Protein AF-A0AAV7MPW9-F1 (afdb_monomer)

Mean predicted aligned error: 17.63 Å

Foldseek 3Di:
DDDQDWAAAPQLRDTDSDAPPNSHDPLCVDPPRDLVPDPSSVVVVVVVVVVVVVVVVVVVVPPPPPDPDDDPDDDDDDDDDDDDDDDDDDDDDDDDD

Structure (mmCIF, N/CA/C/O backbone):
data_AF-A0AAV7MPW9-F1
#
_entry.id   AF-A0AAV7MPW9-F1
#
loop_
_atom_site.group_PDB
_atom_site.id
_atom_site.type_symbol
_atom_site.label_atom_id
_atom_site.label_alt_id
_atom_site.label_comp_id
_atom_site.label_asym_id
_atom_site.label_entity_id
_atom_site.label_seq_id
_atom_site.pdbx_PDB_ins_code
_atom_site.Cartn_x
_atom_site.Cartn_y
_atom_site.Cartn_z
_atom_site.occupancy
_atom_site.B_iso_or_equiv
_atom_site.auth_seq_id
_atom_site.auth_comp_id
_atom_site.auth_asym_id
_atom_site.auth_atom_id
_atom_site.pdbx_PDB_model_num
ATOM 1 N N . MET A 1 1 ? 6.358 1.038 -29.409 1.00 59.62 1 MET A N 1
ATOM 2 C CA . MET A 1 1 ? 5.610 0.576 -28.220 1.00 59.62 1 MET A CA 1
ATOM 3 C C . MET A 1 1 ? 6.360 1.063 -26.995 1.00 59.62 1 MET A C 1
ATOM 5 O O . MET A 1 1 ? 7.323 0.423 -26.584 1.00 59.62 1 MET A O 1
ATOM 9 N N . ASP A 1 2 ? 5.980 2.219 -26.465 1.00 67.06 2 ASP A N 1
ATOM 10 C CA . ASP A 1 2 ? 6.590 2.776 -25.259 1.00 67.06 2 ASP A CA 1
ATOM 11 C C . ASP A 1 2 ? 6.238 1.907 -24.047 1.00 67.06 2 ASP A C 1
ATOM 13 O O . ASP A 1 2 ? 5.069 1.689 -23.727 1.00 67.06 2 ASP A O 1
ATOM 17 N N . ARG A 1 3 ? 7.256 1.346 -23.385 1.00 73.31 3 ARG A N 1
ATOM 18 C CA . ARG A 1 3 ? 7.071 0.591 -22.141 1.00 73.31 3 ARG A CA 1
ATOM 19 C C . ARG A 1 3 ? 6.882 1.592 -21.008 1.00 73.31 3 ARG A C 1
ATOM 21 O O . ARG A 1 3 ? 7.850 2.214 -20.580 1.00 73.31 3 ARG A O 1
ATOM 28 N N . ILE A 1 4 ? 5.657 1.733 -20.508 1.00 73.19 4 ILE A N 1
ATOM 29 C CA . ILE A 1 4 ? 5.388 2.551 -19.320 1.00 73.19 4 ILE A CA 1
ATOM 30 C C . ILE A 1 4 ? 6.106 1.902 -18.122 1.00 73.19 4 ILE A C 1
ATOM 32 O O . ILE A 1 4 ? 5.838 0.734 -17.818 1.00 73.19 4 ILE A O 1
ATOM 36 N N . PRO A 1 5 ? 7.035 2.602 -17.443 1.00 78.75 5 PRO A N 1
ATOM 37 C CA . PRO A 1 5 ? 7.733 2.038 -16.299 1.00 78.75 5 PRO A CA 1
ATOM 38 C C . PRO A 1 5 ? 6.766 1.904 -15.118 1.00 78.75 5 PRO A C 1
ATOM 40 O O . PRO A 1 5 ? 6.250 2.892 -14.601 1.00 78.75 5 PRO A O 1
ATOM 43 N N . PHE A 1 6 ? 6.535 0.672 -14.666 1.00 85.38 6 PHE A N 1
ATOM 44 C CA . PHE A 1 6 ? 5.762 0.427 -13.451 1.00 85.38 6 PHE A CA 1
ATOM 45 C C . PHE A 1 6 ? 6.546 0.890 -12.218 1.00 85.38 6 PHE A C 1
ATOM 47 O O . PHE A 1 6 ? 7.711 0.528 -12.042 1.00 85.38 6 PHE A O 1
ATOM 54 N N . ARG A 1 7 ? 5.883 1.637 -11.333 1.00 88.31 7 ARG A N 1
ATOM 55 C CA . ARG A 1 7 ? 6.394 2.034 -10.014 1.00 88.31 7 ARG A CA 1
ATOM 56 C C . ARG A 1 7 ? 5.626 1.322 -8.906 1.00 88.31 7 ARG A C 1
ATOM 58 O O . ARG A 1 7 ? 4.509 0.848 -9.111 1.00 88.31 7 ARG A O 1
ATOM 65 N N . PHE A 1 8 ? 6.236 1.212 -7.732 1.00 91.19 8 PHE A N 1
ATOM 66 C CA . PHE A 1 8 ? 5.577 0.654 -6.554 1.00 91.19 8 PHE A CA 1
ATOM 67 C C . PHE A 1 8 ? 4.900 1.764 -5.752 1.00 91.19 8 PHE A C 1
ATOM 69 O O . PHE A 1 8 ? 5.463 2.841 -5.588 1.00 91.19 8 PHE A O 1
ATOM 76 N N . CYS A 1 9 ? 3.704 1.487 -5.238 1.00 92.69 9 CYS A N 1
ATOM 77 C CA . CYS A 1 9 ? 3.008 2.385 -4.320 1.00 92.69 9 CYS A CA 1
ATOM 78 C C . CYS A 1 9 ? 3.566 2.257 -2.894 1.00 92.69 9 CYS A C 1
ATOM 80 O O . CYS A 1 9 ? 3.606 1.150 -2.369 1.00 92.69 9 CYS A O 1
ATOM 82 N N . LEU A 1 10 ? 3.899 3.352 -2.210 1.00 90.25 10 LEU A N 1
ATOM 83 C CA . LEU A 1 10 ? 4.394 3.297 -0.823 1.00 90.25 10 LEU A CA 1
ATOM 84 C C . LEU A 1 10 ? 3.330 2.893 0.213 1.00 90.25 10 LEU A C 1
ATOM 86 O O . LEU A 1 10 ? 3.671 2.414 1.290 1.00 90.25 10 LEU A O 1
ATOM 90 N N . LYS A 1 11 ? 2.035 3.039 -0.098 1.00 89.50 11 LYS A N 1
ATOM 91 C CA . LYS A 1 11 ? 0.947 2.616 0.806 1.00 89.50 11 LYS A CA 1
ATOM 92 C C . LYS A 1 11 ? 0.640 1.124 0.713 1.00 89.50 11 LYS A C 1
ATOM 94 O O . LYS A 1 11 ? 0.546 0.437 1.726 1.00 89.50 11 LYS A O 1
ATOM 99 N N . CYS A 1 12 ? 0.445 0.625 -0.506 1.00 90.00 12 CYS A N 1
ATOM 100 C CA . CYS A 1 12 ? -0.022 -0.743 -0.739 1.00 90.00 12 CYS A CA 1
ATOM 101 C C . CYS A 1 12 ? 1.044 -1.670 -1.337 1.00 90.00 12 CYS A C 1
ATOM 103 O O . CYS A 1 12 ? 0.794 -2.863 -1.485 1.00 90.00 12 CYS A O 1
ATOM 105 N N . HIS A 1 13 ? 2.219 -1.139 -1.697 1.00 89.75 13 HIS A N 1
ATOM 106 C CA . HIS A 1 13 ? 3.350 -1.862 -2.295 1.00 89.75 13 HIS A CA 1
ATOM 107 C C . HIS A 1 13 ? 3.016 -2.639 -3.580 1.00 89.75 13 HIS A C 1
ATOM 109 O O . HIS A 1 13 ? 3.795 -3.479 -4.031 1.00 89.75 13 HIS A O 1
ATOM 115 N N . ALA A 1 14 ? 1.876 -2.346 -4.208 1.00 88.69 14 ALA A N 1
ATOM 116 C CA . ALA A 1 14 ? 1.505 -2.905 -5.499 1.00 88.69 14 ALA A CA 1
ATOM 117 C C . ALA A 1 14 ? 2.143 -2.111 -6.652 1.00 88.69 14 ALA A C 1
ATOM 119 O O . ALA A 1 14 ? 2.444 -0.920 -6.517 1.00 88.69 14 ALA A O 1
ATOM 120 N N . LYS A 1 15 ? 2.367 -2.796 -7.780 1.00 90.56 15 LYS A N 1
ATOM 121 C CA . LYS A 1 15 ? 2.905 -2.209 -9.014 1.00 90.56 15 LYS A CA 1
ATOM 122 C C . LYS A 1 15 ? 1.804 -1.450 -9.745 1.00 90.56 15 LYS A C 1
ATOM 124 O O . LYS A 1 15 ? 0.771 -2.036 -10.051 1.00 90.56 15 LYS A O 1
ATOM 129 N N . TYR A 1 16 ? 2.053 -0.186 -10.062 1.00 89.50 16 TYR A N 1
ATOM 130 C CA . TYR A 1 16 ? 1.133 0.670 -10.802 1.00 89.50 16 TYR A CA 1
ATOM 131 C C . TYR A 1 16 ? 1.855 1.421 -11.926 1.00 89.50 16 TYR A C 1
ATOM 133 O O . TYR A 1 16 ? 3.028 1.770 -11.777 1.00 89.50 16 TYR A O 1
ATOM 141 N N . PRO A 1 17 ? 1.170 1.673 -13.056 1.00 87.44 17 PRO A N 1
ATOM 142 C CA . PRO A 1 17 ? 1.738 2.429 -14.172 1.00 87.44 17 PRO A CA 1
ATOM 143 C C . PRO A 1 17 ? 1.878 3.922 -13.851 1.00 87.44 17 PRO A C 1
ATOM 145 O O . PRO A 1 17 ? 2.688 4.608 -14.464 1.00 87.44 17 PRO A O 1
ATOM 148 N N . TYR A 1 18 ? 1.100 4.423 -12.888 1.00 85.81 18 TYR A N 1
ATOM 149 C CA . TYR A 1 18 ? 1.105 5.818 -12.478 1.00 85.81 18 TYR A CA 1
ATOM 150 C C . TYR A 1 18 ? 1.019 5.932 -10.956 1.00 85.81 18 TYR A C 1
ATOM 152 O O . TYR A 1 18 ? 0.190 5.284 -10.308 1.00 85.81 18 TYR A O 1
ATOM 160 N N . THR A 1 19 ? 1.890 6.765 -10.401 1.00 89.25 19 THR A N 1
ATOM 161 C CA . THR A 1 19 ? 1.909 7.164 -8.994 1.00 89.25 19 THR A CA 1
ATOM 162 C C . THR A 1 19 ? 2.035 8.678 -8.930 1.00 89.25 19 THR A C 1
ATOM 164 O O . THR A 1 19 ? 2.643 9.271 -9.822 1.00 89.25 19 THR A O 1
ATOM 167 N N . ASP A 1 20 ? 1.517 9.294 -7.875 1.00 89.44 20 ASP A N 1
ATOM 168 C CA . ASP A 1 20 ? 1.692 10.726 -7.638 1.00 89.44 20 ASP A CA 1
ATOM 169 C C . ASP A 1 20 ? 3.144 11.093 -7.259 1.00 89.44 20 ASP A C 1
ATOM 171 O O . ASP A 1 20 ? 4.054 10.252 -7.241 1.00 89.44 20 ASP A O 1
ATOM 175 N N . GLN A 1 21 ? 3.357 12.370 -6.926 1.00 90.25 21 GLN A N 1
ATOM 176 C CA . GLN A 1 21 ? 4.645 12.891 -6.457 1.00 90.25 21 GLN A CA 1
ATOM 177 C C . GLN A 1 21 ? 5.141 12.224 -5.161 1.00 90.25 21 GLN A C 1
ATOM 179 O O . GLN A 1 21 ? 6.345 12.181 -4.919 1.00 90.25 21 GLN A O 1
ATOM 184 N N . HIS A 1 22 ? 4.237 11.660 -4.354 1.00 91.06 22 HIS A N 1
ATOM 185 C CA . HIS A 1 22 ? 4.555 10.934 -3.125 1.00 91.06 22 HIS A CA 1
ATOM 186 C C . HIS A 1 22 ? 4.693 9.418 -3.349 1.00 91.06 22 HIS A C 1
ATOM 188 O O . HIS A 1 22 ? 4.765 8.661 -2.383 1.00 91.06 22 HIS A O 1
ATOM 194 N N . GLN A 1 23 ? 4.738 8.956 -4.606 1.00 90.75 23 GLN A N 1
ATOM 195 C CA . GLN A 1 23 ? 4.792 7.536 -4.974 1.00 90.75 23 GLN A CA 1
ATOM 196 C C . GLN A 1 23 ? 3.611 6.719 -4.422 1.00 90.75 23 GLN A C 1
ATOM 198 O O . GLN A 1 23 ? 3.748 5.554 -4.047 1.00 90.75 23 GLN A O 1
ATOM 203 N N . VAL A 1 24 ? 2.424 7.31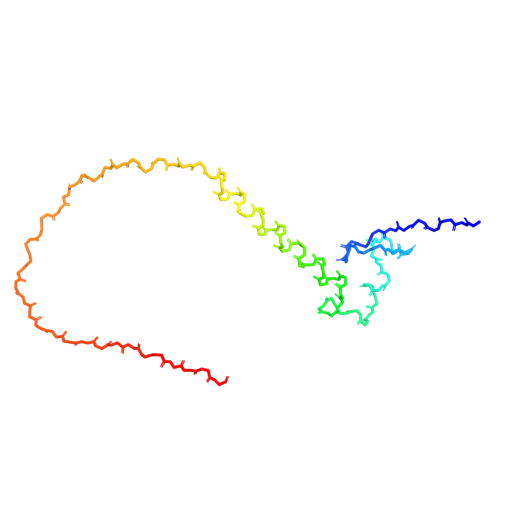3 -4.380 1.00 91.81 24 VAL A N 1
ATOM 204 C CA . VAL A 1 24 ? 1.164 6.665 -4.016 1.00 91.81 24 VAL A CA 1
ATOM 205 C C . VAL A 1 24 ? 0.347 6.439 -5.287 1.00 91.81 24 VAL A C 1
ATOM 207 O O . VAL A 1 24 ? 0.249 7.306 -6.153 1.00 91.81 24 VAL A O 1
ATOM 210 N N . CYS A 1 25 ? -0.221 5.243 -5.450 1.00 92.31 25 CYS A N 1
ATOM 211 C CA . CYS A 1 25 ? -1.071 4.955 -6.602 1.00 92.31 25 CYS A CA 1
ATOM 212 C C . CYS A 1 25 ? -2.420 5.675 -6.498 1.00 92.31 25 CYS A C 1
ATOM 214 O O . CYS A 1 25 ? -2.951 5.873 -5.404 1.00 92.31 25 CYS A O 1
ATOM 216 N N . ASN A 1 26 ? -3.029 5.960 -7.650 1.00 89.69 26 ASN A N 1
ATOM 217 C CA . ASN A 1 26 ? -4.330 6.633 -7.722 1.00 89.69 26 ASN A CA 1
ATOM 218 C C . ASN A 1 26 ? -5.435 5.896 -6.948 1.00 89.69 26 ASN A C 1
ATOM 220 O O . ASN A 1 26 ? -6.319 6.533 -6.386 1.00 89.69 26 ASN A O 1
ATOM 224 N N . LEU A 1 27 ? -5.364 4.562 -6.851 1.00 89.06 27 LEU A N 1
ATOM 225 C CA . LEU A 1 27 ? -6.328 3.783 -6.071 1.00 89.06 27 LEU A CA 1
ATOM 226 C C . LEU A 1 27 ? -6.268 4.126 -4.576 1.00 89.06 27 LEU A C 1
ATOM 228 O O . LEU A 1 27 ? -7.305 4.195 -3.933 1.00 89.06 27 LEU A O 1
ATOM 232 N N . CYS A 1 28 ? -5.069 4.330 -4.026 1.00 90.50 28 CYS A N 1
ATOM 233 C CA . CYS A 1 28 ? -4.869 4.683 -2.618 1.00 90.50 28 CYS A CA 1
ATOM 234 C C . CYS A 1 28 ? -5.111 6.170 -2.325 1.00 90.50 28 CYS A C 1
ATOM 236 O O . CYS A 1 28 ? -5.242 6.535 -1.158 1.00 90.50 28 CYS A O 1
ATOM 238 N N . LEU A 1 29 ? -5.131 7.006 -3.365 1.00 90.00 29 LEU A N 1
ATOM 239 C CA . LEU A 1 29 ? -5.452 8.433 -3.288 1.00 90.00 29 LEU A CA 1
ATOM 240 C C . LEU A 1 29 ? -6.946 8.715 -3.481 1.00 90.00 29 LEU A C 1
ATOM 242 O O . LEU A 1 29 ? -7.396 9.808 -3.149 1.00 90.00 29 LEU A O 1
ATOM 246 N N . SER A 1 30 ? -7.709 7.756 -4.019 1.00 90.38 30 SER A N 1
ATOM 247 C CA . SER A 1 30 ? -9.148 7.916 -4.229 1.00 90.38 30 SER A CA 1
ATOM 248 C C . SER A 1 30 ? -9.864 8.210 -2.903 1.00 90.38 30 SER 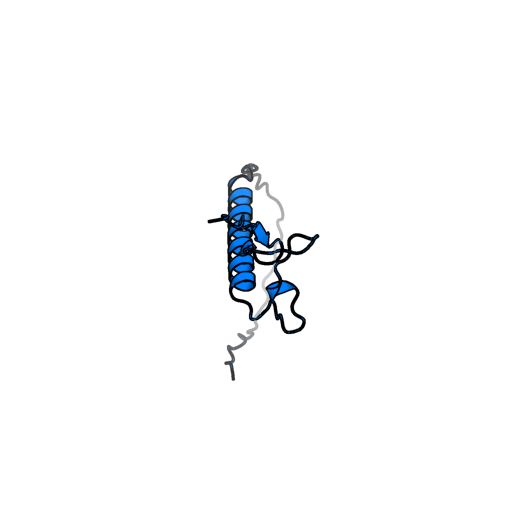A C 1
ATOM 250 O O . SER A 1 30 ? -9.595 7.528 -1.913 1.00 90.38 30 SER A O 1
ATOM 252 N N . PRO A 1 31 ? -10.811 9.165 -2.857 1.00 89.38 31 PRO A N 1
ATOM 253 C CA . PRO A 1 31 ? -11.587 9.452 -1.647 1.00 89.38 31 PRO A CA 1
ATOM 254 C C . PRO A 1 31 ? -12.457 8.265 -1.203 1.00 89.38 31 PRO A C 1
ATOM 256 O O . PRO A 1 31 ? -12.787 8.132 -0.028 1.00 89.38 31 PRO A O 1
ATOM 259 N N . GLU A 1 32 ? -12.796 7.369 -2.128 1.00 89.44 32 GLU A N 1
A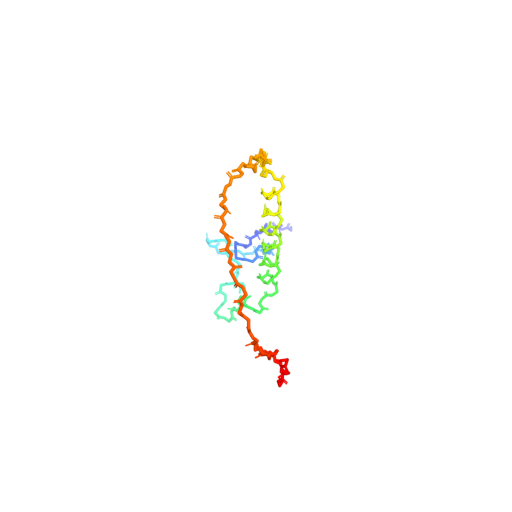TOM 260 C CA . GLU A 1 32 ? -13.542 6.137 -1.851 1.00 89.44 32 GLU A CA 1
ATOM 261 C C . GLU A 1 32 ? -12.637 5.019 -1.313 1.00 89.44 32 GLU A C 1
ATOM 263 O O . GLU A 1 32 ? -13.112 3.956 -0.900 1.00 89.44 32 GLU A O 1
ATOM 268 N N . HIS A 1 33 ? -11.319 5.238 -1.310 1.00 90.69 33 HIS A N 1
ATOM 269 C CA . HIS A 1 33 ? -10.360 4.253 -0.855 1.00 90.69 33 HIS A CA 1
ATOM 270 C C . HIS A 1 33 ? -10.534 3.962 0.632 1.00 90.69 33 HIS A C 1
ATOM 272 O O . HIS A 1 33 ? -10.324 4.811 1.497 1.00 90.69 33 HIS A O 1
ATOM 278 N N . ARG A 1 34 ? -10.819 2.699 0.942 1.00 90.75 3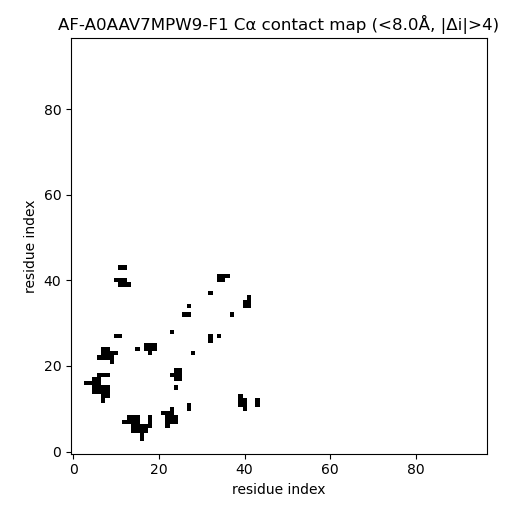4 ARG A N 1
ATOM 279 C CA . ARG A 1 34 ? -10.794 2.185 2.309 1.00 90.75 34 ARG A CA 1
ATOM 280 C C . ARG A 1 34 ? -9.663 1.176 2.431 1.00 90.75 34 ARG A C 1
ATOM 282 O O . ARG A 1 34 ? -9.744 0.065 1.911 1.00 90.75 34 ARG A O 1
ATOM 289 N N . GLU A 1 35 ? -8.613 1.532 3.170 1.00 85.81 35 GLU A N 1
ATOM 290 C CA . GLU A 1 35 ? -7.466 0.638 3.420 1.00 85.81 35 GLU A CA 1
ATOM 291 C C . GLU A 1 35 ? -7.908 -0.697 4.035 1.00 85.81 35 GLU A C 1
ATOM 293 O O . GLU A 1 35 ? -7.340 -1.751 3.749 1.00 85.81 35 GLU A O 1
ATOM 298 N N . ALA A 1 36 ? -8.966 -0.648 4.850 1.00 81.75 36 ALA A N 1
ATOM 299 C CA . ALA A 1 36 ? -9.560 -1.809 5.481 1.00 81.75 36 ALA A CA 1
ATOM 300 C C . ALA A 1 36 ? -10.230 -2.768 4.498 1.00 81.75 36 ALA A C 1
ATOM 302 O O . ALA A 1 36 ? -10.430 -3.899 4.908 1.00 81.75 36 ALA A O 1
ATOM 303 N N . THR A 1 37 ? -10.578 -2.381 3.266 1.00 85.75 37 THR A N 1
ATOM 304 C CA . THR A 1 37 ? -11.191 -3.260 2.245 1.00 85.75 37 THR A CA 1
ATOM 305 C C . THR A 1 37 ? -10.324 -3.442 1.002 1.00 85.75 37 THR A C 1
ATOM 307 O O . THR A 1 37 ? -10.541 -4.388 0.253 1.00 85.75 37 THR A O 1
ATOM 310 N N . CYS A 1 38 ? -9.303 -2.607 0.799 1.00 87.69 38 CYS A N 1
ATOM 311 C CA . CYS A 1 38 ? -8.368 -2.764 -0.307 1.00 87.69 38 CYS A CA 1
ATOM 312 C C . CYS A 1 38 ? -7.498 -4.017 -0.130 1.00 87.69 38 CYS A C 1
ATOM 314 O O . CYS A 1 38 ? -6.698 -4.112 0.804 1.00 87.69 38 CYS A O 1
ATOM 316 N N . GLU A 1 39 ? -7.604 -4.959 -1.066 1.00 87.25 39 GLU A N 1
ATOM 317 C CA . GLU A 1 39 ? -6.843 -6.213 -1.053 1.00 87.25 39 GLU A CA 1
ATOM 318 C C . GLU A 1 39 ? -5.329 -5.988 -1.054 1.00 87.25 39 GLU A C 1
ATOM 320 O O . GLU A 1 39 ? -4.615 -6.633 -0.288 1.00 87.25 39 GLU A O 1
ATOM 325 N N . ALA A 1 40 ? -4.832 -5.028 -1.842 1.00 87.00 40 ALA A N 1
ATOM 326 C CA . ALA A 1 40 ? -3.407 -4.702 -1.884 1.00 87.00 40 ALA A CA 1
ATOM 327 C C . ALA A 1 40 ? -2.903 -4.186 -0.524 1.00 87.00 40 ALA A C 1
ATOM 329 O O . ALA A 1 40 ? -1.886 -4.661 -0.013 1.00 87.00 40 ALA A O 1
ATOM 330 N N . CYS A 1 41 ? -3.651 -3.273 0.109 1.00 87.75 41 CYS A N 1
ATOM 331 C CA . CYS A 1 41 ? -3.329 -2.766 1.445 1.00 87.75 41 CYS A CA 1
ATOM 332 C C . CYS A 1 41 ? -3.397 -3.879 2.504 1.00 87.75 41 CYS A C 1
ATOM 334 O O . C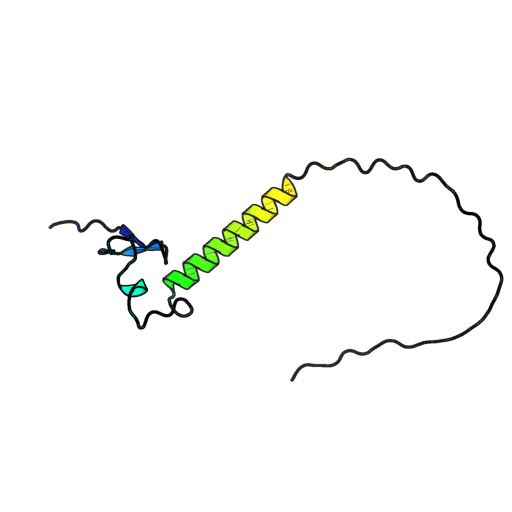YS A 1 41 ? -2.488 -4.007 3.325 1.00 87.75 41 CYS A O 1
ATOM 336 N N . ARG A 1 42 ? -4.431 -4.730 2.468 1.00 89.12 42 ARG A N 1
ATOM 337 C CA . ARG A 1 42 ? -4.580 -5.883 3.375 1.00 89.12 42 ARG A CA 1
ATOM 338 C C . ARG A 1 42 ? -3.427 -6.875 3.237 1.00 89.12 42 ARG A C 1
ATOM 340 O O . ARG A 1 42 ? -2.825 -7.264 4.239 1.00 89.12 42 ARG A O 1
ATOM 347 N N . ALA A 1 43 ? -3.088 -7.249 2.005 1.00 85.62 43 ALA A N 1
ATOM 348 C CA . ALA A 1 43 ? -2.000 -8.173 1.714 1.00 85.62 43 ALA A CA 1
ATOM 349 C C . ALA A 1 43 ? -0.656 -7.620 2.203 1.00 85.62 43 ALA A C 1
ATOM 351 O O . ALA A 1 43 ? 0.134 -8.354 2.803 1.00 85.62 43 ALA A O 1
ATOM 352 N N . PHE A 1 44 ? -0.406 -6.322 2.007 1.00 85.81 44 PHE A N 1
ATOM 353 C CA . PHE A 1 44 ? 0.799 -5.673 2.511 1.00 85.81 44 PHE A CA 1
ATOM 354 C C . PHE A 1 44 ? 0.869 -5.688 4.044 1.00 85.81 44 PHE A C 1
ATOM 356 O O . PHE A 1 44 ? 1.879 -6.121 4.602 1.00 85.81 44 PHE A O 1
ATOM 363 N N . ARG A 1 45 ? -0.214 -5.307 4.736 1.00 82.88 45 ARG A N 1
ATOM 364 C CA . ARG A 1 45 ? -0.272 -5.348 6.209 1.00 82.88 45 ARG A CA 1
ATOM 365 C C . ARG A 1 45 ? -0.022 -6.756 6.742 1.00 82.88 45 ARG A C 1
ATOM 367 O O . ARG A 1 45 ? 0.794 -6.916 7.642 1.00 82.88 45 ARG A O 1
ATOM 374 N N . SER A 1 46 ? -0.635 -7.775 6.138 1.00 81.25 46 SER A N 1
ATOM 375 C CA . SER A 1 46 ? -0.414 -9.174 6.521 1.00 81.25 46 SER A CA 1
ATOM 376 C C . SER A 1 46 ? 1.051 -9.596 6.367 1.00 81.25 46 SER A C 1
ATOM 378 O O . SER A 1 46 ? 1.606 -10.242 7.258 1.00 81.25 46 SER A O 1
ATOM 380 N N . LYS A 1 47 ? 1.705 -9.217 5.260 1.00 79.81 47 LYS A N 1
ATOM 381 C CA . LYS A 1 47 ? 3.133 -9.503 5.037 1.00 79.81 47 LYS A CA 1
ATOM 382 C C . LYS A 1 47 ? 4.018 -8.794 6.059 1.00 79.81 47 LYS A C 1
ATOM 384 O O . LYS A 1 47 ? 4.924 -9.425 6.600 1.00 79.81 47 LYS A O 1
ATOM 389 N N . LYS A 1 48 ? 3.731 -7.524 6.362 1.00 80.94 48 LYS A N 1
ATOM 390 C CA . LYS A 1 48 ? 4.452 -6.754 7.383 1.00 80.94 48 LYS A CA 1
ATOM 391 C C . LYS A 1 48 ? 4.321 -7.405 8.760 1.00 80.94 48 LYS A C 1
ATOM 393 O O . LYS A 1 48 ? 5.327 -7.690 9.396 1.00 80.94 48 LYS A O 1
ATOM 398 N N . THR A 1 49 ? 3.105 -7.765 9.172 1.00 79.69 49 THR A N 1
ATOM 399 C CA . THR A 1 49 ? 2.871 -8.467 10.443 1.00 79.69 49 THR A CA 1
ATOM 400 C 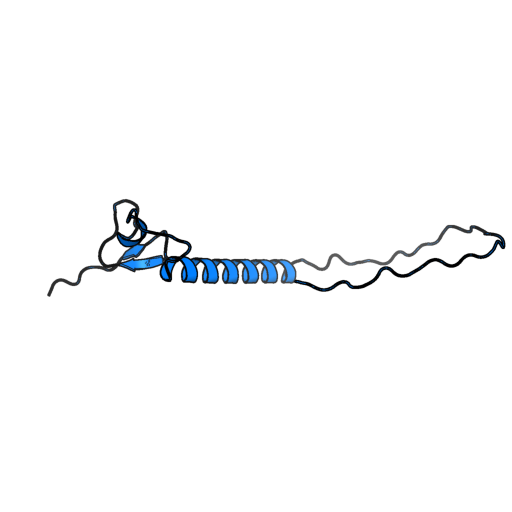C . THR A 1 49 ? 3.608 -9.807 10.512 1.00 79.69 49 THR A C 1
ATOM 402 O O . THR A 1 49 ? 4.128 -10.169 11.567 1.00 79.69 49 THR A O 1
ATOM 405 N N . LEU A 1 50 ? 3.688 -10.551 9.405 1.00 78.50 50 LEU A N 1
ATOM 406 C CA . LEU A 1 50 ? 4.448 -11.800 9.355 1.00 78.50 50 LEU A CA 1
ATOM 407 C C . LEU A 1 50 ? 5.959 -11.560 9.521 1.00 78.50 50 LEU A C 1
ATOM 409 O O . LEU A 1 50 ? 6.610 -12.286 10.274 1.00 78.50 50 LEU A O 1
ATOM 413 N N . GLN A 1 51 ? 6.509 -10.541 8.855 1.00 81.56 51 GLN A N 1
ATOM 414 C CA . GLN A 1 51 ? 7.914 -10.151 9.009 1.00 81.56 51 GLN A CA 1
ATOM 415 C C . GLN A 1 51 ? 8.223 -9.702 10.441 1.00 81.56 51 GLN A C 1
ATOM 417 O O . GLN A 1 51 ? 9.199 -10.180 11.016 1.00 81.56 51 GLN A O 1
ATOM 422 N N . ASP A 1 52 ? 7.357 -8.895 11.057 1.00 81.06 52 ASP A N 1
ATOM 423 C CA . ASP A 1 52 ? 7.515 -8.444 12.445 1.00 81.06 52 ASP A CA 1
ATOM 424 C C . ASP A 1 52 ? 7.503 -9.624 13.428 1.00 81.06 52 ASP A C 1
ATOM 426 O O . ASP A 1 52 ? 8.336 -9.711 14.334 1.00 81.06 52 ASP A O 1
ATOM 430 N N . ARG A 1 53 ? 6.595 -10.591 13.230 1.00 77.06 53 ARG A N 1
ATOM 431 C CA . ARG A 1 53 ? 6.562 -11.829 14.029 1.00 77.06 53 ARG A CA 1
ATOM 432 C C . ARG A 1 53 ? 7.845 -12.642 13.864 1.00 77.06 53 ARG A C 1
ATOM 434 O O . ARG A 1 53 ? 8.368 -13.159 14.850 1.00 77.06 53 ARG A O 1
ATOM 441 N N . ARG A 1 54 ? 8.366 -12.753 12.638 1.00 82.19 54 ARG A N 1
ATOM 442 C CA . ARG A 1 54 ? 9.629 -13.455 12.365 1.00 82.19 54 ARG A CA 1
ATOM 443 C C . ARG A 1 54 ? 10.811 -12.756 13.035 1.00 82.19 54 ARG A C 1
ATOM 445 O O . ARG A 1 54 ? 11.614 -13.432 13.671 1.00 82.19 54 ARG A O 1
ATOM 452 N N . ALA A 1 55 ? 10.889 -11.430 12.941 1.00 83.06 55 ALA A N 1
ATOM 453 C CA . ALA A 1 55 ? 11.939 -10.639 13.574 1.00 83.06 55 ALA A CA 1
ATOM 454 C C . ALA A 1 55 ? 11.942 -10.822 15.100 1.00 83.06 55 ALA A C 1
ATOM 456 O O . ALA A 1 55 ? 12.991 -11.088 15.682 1.00 83.06 55 ALA A O 1
ATOM 457 N N . ARG A 1 56 ? 10.763 -10.798 15.742 1.00 81.50 56 ARG A N 1
ATOM 458 C CA . ARG A 1 56 ? 10.630 -11.067 17.186 1.00 81.50 56 ARG A CA 1
ATOM 459 C C . ARG A 1 56 ? 11.115 -12.464 17.573 1.00 81.50 56 ARG A C 1
ATOM 461 O O . ARG A 1 56 ? 11.823 -12.604 18.564 1.00 81.50 56 ARG A O 1
ATOM 468 N N . ARG A 1 57 ? 10.783 -13.493 16.784 1.00 82.19 57 ARG A N 1
ATOM 469 C CA . ARG A 1 57 ? 11.277 -14.861 17.027 1.00 82.19 57 ARG A CA 1
ATOM 470 C C . ARG A 1 57 ? 12.801 -14.946 16.941 1.00 82.19 57 ARG A C 1
ATOM 472 O O . ARG A 1 57 ? 13.411 -15.582 17.790 1.00 82.19 57 ARG A O 1
ATOM 479 N N . LEU A 1 58 ? 13.414 -14.289 15.955 1.00 82.44 58 LEU A N 1
ATOM 480 C CA . LEU A 1 58 ? 14.875 -14.260 15.817 1.00 82.44 58 LEU A CA 1
ATOM 481 C C . LEU A 1 58 ? 15.550 -13.536 16.990 1.00 82.44 58 LEU A C 1
ATOM 483 O O . LEU A 1 58 ? 16.552 -14.022 17.499 1.00 82.44 58 LEU A O 1
ATOM 487 N N . GLN A 1 59 ? 14.981 -12.429 17.474 1.00 81.12 59 GLN A N 1
ATOM 488 C CA . GLN A 1 59 ? 15.499 -11.729 18.657 1.00 81.12 59 GLN A CA 1
ATOM 489 C C . GLN A 1 59 ? 15.439 -12.591 19.924 1.00 81.12 59 GLN A C 1
ATOM 491 O O . GLN A 1 59 ? 16.367 -12.564 20.724 1.00 81.12 59 GLN A O 1
ATOM 496 N N . MET A 1 60 ? 14.375 -13.382 20.104 1.00 72.56 60 MET A N 1
ATOM 497 C CA . MET A 1 60 ? 14.277 -14.325 21.225 1.00 72.56 60 MET A CA 1
ATOM 498 C C . MET A 1 60 ? 15.298 -15.462 21.117 1.00 72.56 60 MET A C 1
ATOM 500 O O . MET A 1 60 ? 15.859 -15.863 22.129 1.00 72.56 60 MET A O 1
ATOM 504 N N . ALA A 1 61 ? 15.567 -15.949 19.904 1.00 75.94 61 ALA A N 1
ATOM 505 C CA . ALA A 1 61 ? 16.557 -16.999 19.662 1.00 75.94 61 ALA A CA 1
ATOM 506 C C . ALA A 1 61 ? 18.012 -16.529 19.855 1.00 75.94 61 ALA A C 1
ATOM 508 O O . ALA A 1 61 ? 18.887 -17.353 20.099 1.00 75.94 61 ALA A O 1
ATOM 509 N N . LEU A 1 62 ? 18.271 -15.223 19.740 1.00 68.50 62 LEU A N 1
ATOM 510 C CA . LEU A 1 62 ? 19.598 -14.617 19.891 1.00 68.50 62 LEU A CA 1
ATOM 511 C C . LEU A 1 62 ? 19.858 -14.046 21.290 1.00 68.50 62 LEU A C 1
ATOM 513 O O . LEU A 1 62 ? 20.956 -13.546 21.529 1.00 68.50 62 LEU A O 1
ATOM 517 N N . LYS A 1 63 ? 18.889 -14.098 22.219 1.00 61.53 63 LYS A N 1
ATOM 518 C CA . LYS A 1 63 ? 19.175 -13.755 23.616 1.00 61.53 63 LYS A CA 1
ATOM 519 C C . LYS A 1 63 ? 20.201 -14.762 24.154 1.00 61.53 63 LYS A C 1
ATOM 521 O O . LYS A 1 63 ? 19.903 -15.959 24.148 1.00 61.53 63 LYS A O 1
ATOM 526 N N . PRO A 1 64 ? 21.391 -14.320 24.600 1.00 52.12 64 PRO A N 1
ATOM 527 C CA . PRO 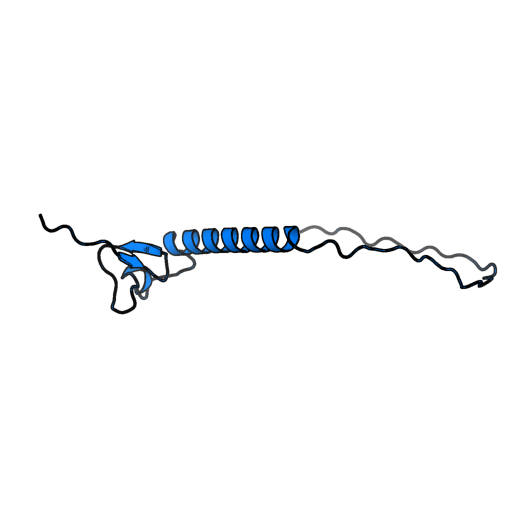A 1 64 ? 22.321 -15.216 25.266 1.00 52.12 64 PRO A CA 1
ATOM 528 C C . PRO A 1 64 ? 21.627 -15.768 26.514 1.00 52.12 64 PRO A C 1
ATOM 530 O O . PRO A 1 64 ? 20.935 -15.036 27.222 1.00 52.12 64 PRO A O 1
ATOM 533 N N . LYS A 1 65 ? 21.774 -17.075 26.753 1.00 58.09 65 LYS A N 1
ATOM 534 C CA . LYS A 1 65 ? 21.461 -17.672 28.051 1.00 58.09 65 LYS A CA 1
ATOM 535 C C . LYS A 1 65 ? 22.389 -17.008 29.068 1.00 58.09 65 LYS A C 1
ATOM 537 O O . LYS A 1 65 ? 23.537 -17.427 29.192 1.00 58.09 65 LYS A O 1
ATOM 542 N N . GLU A 1 66 ? 21.922 -15.971 29.756 1.00 54.16 66 GLU A N 1
ATOM 543 C CA . GLU A 1 66 ? 22.480 -15.667 31.069 1.00 54.16 66 GLU A CA 1
ATOM 544 C C . GLU A 1 66 ? 22.290 -16.928 31.908 1.00 54.16 66 GLU A C 1
ATOM 546 O O . GLU A 1 66 ? 21.195 -17.492 31.996 1.00 54.16 66 GLU A O 1
ATOM 551 N N . GLN A 1 67 ? 23.422 -17.447 32.365 1.00 47.81 67 GLN A N 1
ATOM 552 C CA . GLN A 1 67 ? 23.521 -18.627 33.194 1.00 47.81 67 GLN A CA 1
ATOM 553 C C . GLN A 1 67 ? 22.708 -18.353 34.459 1.00 47.81 67 GLN A C 1
ATOM 555 O O . GLN A 1 67 ? 23.043 -17.475 35.248 1.00 47.81 67 GLN A O 1
ATOM 560 N N . LEU A 1 68 ? 21.603 -19.084 34.606 1.00 51.44 68 LEU A N 1
ATOM 561 C CA . LEU A 1 68 ? 21.005 -19.365 35.903 1.00 51.44 68 LEU A CA 1
ATOM 562 C C . LEU A 1 68 ? 22.033 -20.206 36.660 1.00 51.44 68 LEU A C 1
ATOM 564 O O . LEU A 1 68 ? 22.005 -21.433 36.584 1.00 51.44 68 LEU A O 1
ATOM 568 N N . ASP A 1 69 ? 22.989 -19.528 37.289 1.00 45.72 69 ASP A N 1
ATOM 569 C CA . ASP A 1 69 ? 23.826 -20.142 38.301 1.00 45.72 69 ASP A CA 1
ATOM 570 C C . ASP A 1 69 ? 23.004 -20.225 39.587 1.00 45.72 69 ASP A C 1
ATOM 572 O O . ASP A 1 69 ? 22.406 -19.258 40.064 1.00 45.72 69 ASP A O 1
ATOM 576 N N . VAL A 1 70 ? 22.897 -21.460 40.047 1.00 52.06 70 VAL A N 1
ATOM 577 C CA . VAL A 1 70 ? 22.200 -21.911 41.237 1.00 52.06 70 VAL A CA 1
ATOM 578 C C . VAL A 1 70 ? 22.983 -21.442 42.456 1.00 52.06 70 VAL A C 1
ATOM 580 O O . VAL A 1 70 ? 24.107 -21.887 42.647 1.00 52.06 70 VAL A O 1
ATOM 583 N N . GLN A 1 71 ? 22.366 -20.641 43.321 1.00 39.94 71 GLN A N 1
ATOM 584 C CA . GLN A 1 71 ? 22.661 -20.654 44.755 1.00 39.94 71 GLN A CA 1
ATOM 585 C C . GLN A 1 71 ? 21.333 -20.622 45.513 1.00 39.94 71 GLN A C 1
ATOM 587 O O . GLN A 1 71 ? 20.837 -19.584 45.944 1.00 39.94 71 GLN A O 1
ATOM 592 N N . GLU A 1 72 ? 20.725 -21.805 45.605 1.00 51.09 72 GLU A N 1
ATOM 593 C CA . GLU A 1 72 ? 19.852 -22.159 46.720 1.00 51.09 72 GLU A CA 1
ATOM 594 C C . GLU A 1 72 ? 20.759 -22.251 47.955 1.00 51.09 72 GLU A C 1
ATOM 596 O O . GLU A 1 72 ? 21.375 -23.282 48.201 1.00 51.09 72 GLU A O 1
ATOM 601 N N . GLU A 1 73 ? 20.903 -21.154 48.694 1.00 51.03 73 GLU A N 1
ATOM 602 C CA . GLU A 1 73 ? 21.415 -21.200 50.063 1.00 51.03 73 GLU A CA 1
ATOM 603 C C . GLU A 1 73 ? 20.335 -20.647 50.992 1.00 51.03 73 GLU A C 1
ATOM 605 O O . GLU A 1 73 ? 20.105 -19.447 51.112 1.00 51.03 73 GLU A O 1
ATOM 610 N N . GLU A 1 74 ? 19.590 -21.615 51.523 1.00 50.31 74 GLU A N 1
ATOM 611 C CA . GLU A 1 74 ? 19.125 -21.733 52.901 1.00 50.31 74 GLU A CA 1
ATOM 612 C C . GLU A 1 74 ? 18.939 -20.436 53.697 1.00 50.31 74 GLU A C 1
ATOM 614 O O . GLU A 1 74 ? 19.892 -19.751 54.057 1.00 50.31 74 GLU A O 1
ATOM 619 N N . SER A 1 75 ? 17.698 -20.191 54.113 1.00 52.44 75 SER A N 1
ATOM 620 C CA . SER A 1 75 ? 17.322 -20.018 55.522 1.00 52.44 75 SER A CA 1
ATOM 621 C C . SER A 1 75 ? 15.914 -19.458 55.570 1.00 52.44 75 SER A C 1
ATOM 623 O O . SER A 1 75 ? 15.668 -18.398 55.013 1.00 52.44 75 SER A O 1
ATOM 625 N N . ILE A 1 76 ? 15.012 -20.148 56.260 1.00 47.56 76 ILE A N 1
ATOM 626 C CA . ILE A 1 76 ? 14.094 -19.570 57.248 1.00 47.56 76 ILE A CA 1
ATOM 627 C C . ILE A 1 76 ? 13.353 -20.761 57.871 1.00 47.56 76 ILE A C 1
ATOM 629 O O . ILE A 1 76 ? 12.476 -21.385 57.279 1.00 47.56 76 ILE A O 1
ATOM 633 N N . SER A 1 77 ? 13.794 -21.101 59.080 1.00 54.88 77 SER A N 1
ATOM 634 C CA . SER A 1 77 ? 13.063 -21.938 60.022 1.00 54.88 77 SER A CA 1
ATOM 635 C C . SER A 1 77 ? 11.885 -21.122 60.548 1.00 54.88 77 SER A C 1
ATOM 637 O O . SER A 1 77 ? 12.102 -20.090 61.184 1.00 54.88 77 SER A O 1
ATOM 639 N N . ILE A 1 78 ? 10.656 -21.568 60.289 1.00 53.75 78 ILE A N 1
ATOM 640 C CA . ILE A 1 78 ? 9.482 -21.149 61.059 1.00 53.75 78 ILE A CA 1
ATOM 641 C C . ILE A 1 78 ? 8.688 -22.412 61.369 1.00 53.75 78 ILE A C 1
ATOM 643 O O . ILE A 1 78 ? 8.187 -23.097 60.480 1.00 53.75 78 ILE A O 1
ATOM 647 N N . GLN A 1 79 ? 8.652 -22.743 62.655 1.00 49.19 79 GLN A N 1
ATOM 648 C CA . GLN A 1 79 ? 7.681 -23.660 63.224 1.00 49.19 79 GLN A CA 1
ATOM 649 C C . GLN A 1 79 ? 6.319 -22.978 63.129 1.00 49.19 79 GLN A C 1
ATOM 651 O O . GLN A 1 79 ? 6.133 -21.941 63.761 1.00 49.19 79 GLN A O 1
ATOM 656 N N . GLU A 1 80 ? 5.381 -23.548 62.379 1.00 48.75 80 GLU A N 1
ATOM 657 C CA . GLU A 1 80 ? 3.986 -23.129 62.460 1.00 48.75 80 GLU A CA 1
ATOM 658 C C . GLU A 1 80 ? 3.114 -24.306 62.879 1.00 48.75 80 GLU A C 1
ATOM 660 O O . GLU A 1 80 ? 3.180 -25.424 62.369 1.00 48.75 80 GLU A O 1
ATOM 665 N N . THR A 1 81 ? 2.400 -24.007 63.946 1.00 53.00 81 THR A N 1
ATOM 666 C CA . THR A 1 81 ? 1.528 -24.825 64.759 1.00 53.00 81 THR A CA 1
ATOM 667 C C . THR A 1 81 ? 0.233 -25.172 64.035 1.00 53.00 81 THR A C 1
ATOM 669 O O . THR A 1 81 ? -0.275 -24.399 63.230 1.00 53.00 81 THR A O 1
ATOM 672 N N . ASP A 1 82 ? -0.300 -26.329 64.408 1.00 47.06 82 ASP A N 1
ATOM 673 C CA . ASP A 1 82 ? -1.661 -26.824 64.194 1.00 47.06 82 ASP A CA 1
ATOM 674 C C . ASP A 1 82 ? -2.746 -25.730 64.317 1.00 47.06 82 ASP A C 1
ATOM 676 O O . ASP A 1 82 ? -2.766 -25.022 65.326 1.00 47.06 82 ASP A O 1
ATOM 680 N N . SER A 1 83 ? -3.608 -25.580 63.298 1.00 53.22 83 SER A N 1
ATOM 681 C CA . SER A 1 83 ? -4.971 -24.991 63.332 1.00 53.22 83 SER A CA 1
ATOM 682 C C . SER A 1 83 ? -5.549 -25.011 61.901 1.00 53.22 83 SER A C 1
ATOM 684 O O . SER A 1 83 ? -5.043 -24.312 61.030 1.00 53.22 83 SER A O 1
ATOM 686 N N . ASP A 1 84 ? -6.401 -25.965 61.530 1.00 51.28 84 ASP A N 1
ATOM 687 C CA . ASP A 1 84 ? -7.873 -25.991 61.679 1.00 51.28 84 ASP A CA 1
ATOM 688 C C . ASP A 1 84 ? -8.598 -25.530 60.390 1.00 51.28 84 ASP A C 1
ATOM 690 O O . ASP A 1 84 ? -8.065 -24.787 59.569 1.00 51.28 84 ASP A O 1
ATOM 694 N N . GLU A 1 85 ? -9.769 -26.114 60.162 1.00 53.88 85 GLU A N 1
ATOM 695 C CA . GLU A 1 85 ? -10.460 -26.343 58.893 1.00 53.88 85 GLU A CA 1
ATOM 696 C C . GLU A 1 85 ? -10.988 -25.077 58.190 1.00 53.88 85 GLU A C 1
ATOM 698 O O . GLU A 1 85 ? -11.319 -24.095 58.849 1.00 53.88 85 GLU A O 1
ATOM 703 N N . SER A 1 86 ? -11.179 -25.130 56.857 1.00 49.25 86 SER A N 1
ATOM 704 C CA . SER A 1 86 ? -12.446 -24.740 56.182 1.00 49.25 86 SER A CA 1
ATOM 705 C C . SER A 1 86 ? -12.363 -24.735 54.643 1.00 49.25 86 SER A C 1
ATOM 707 O O . SER A 1 86 ? -11.445 -24.184 54.037 1.00 49.25 86 SER A O 1
ATOM 709 N N . GLU A 1 87 ? -13.380 -25.337 54.020 1.00 54.69 87 GLU A N 1
ATOM 710 C CA . GLU A 1 87 ? -13.648 -25.454 52.579 1.00 54.69 87 GLU A CA 1
ATOM 711 C C . GLU A 1 87 ? -13.895 -24.114 51.849 1.00 54.69 87 GLU A C 1
ATOM 713 O O . GLU A 1 87 ? -14.356 -23.144 52.448 1.00 54.69 87 GLU A O 1
ATOM 718 N N . GLY A 1 88 ? -13.695 -24.072 50.518 1.00 44.59 88 GLY A N 1
ATOM 719 C CA . GLY A 1 88 ? -14.081 -22.894 49.725 1.00 44.59 88 GLY A CA 1
ATOM 720 C C . GLY A 1 88 ? -13.831 -22.928 48.208 1.00 44.59 88 GLY A C 1
ATOM 721 O O . GLY A 1 88 ? -12.935 -22.263 47.711 1.00 44.59 88 GLY A O 1
ATOM 722 N N . GLU A 1 89 ? -14.667 -23.679 47.485 1.00 47.03 89 GLU A N 1
ATOM 723 C CA . GLU A 1 89 ? -15.360 -23.305 46.230 1.00 47.03 89 GLU A CA 1
ATOM 724 C C . GL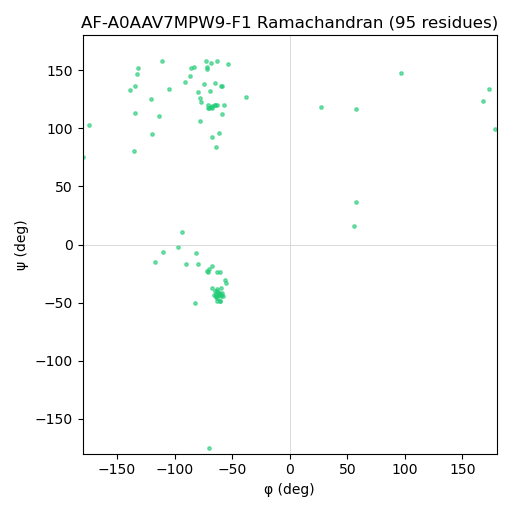U A 1 89 ? -14.600 -22.843 44.942 1.00 47.03 89 GLU A C 1
ATOM 726 O O . GLU A 1 89 ? -14.008 -21.771 44.842 1.00 47.03 89 GLU A O 1
ATOM 731 N N . ARG A 1 90 ? -14.739 -23.635 43.856 1.00 60.50 90 ARG A N 1
ATOM 732 C CA . ARG A 1 90 ? -14.330 -23.322 42.459 1.00 60.50 90 ARG A CA 1
ATOM 733 C C . ARG A 1 90 ? -15.285 -22.316 41.786 1.00 60.50 90 ARG A C 1
ATOM 735 O O . ARG A 1 90 ? -16.489 -22.585 41.770 1.00 60.50 90 ARG A O 1
ATOM 742 N N . PRO A 1 91 ? -14.805 -21.308 41.027 1.00 53.50 91 PRO A N 1
ATOM 743 C CA . PRO A 1 91 ? -15.661 -20.571 40.102 1.00 53.50 91 PRO A CA 1
ATOM 744 C C . PRO A 1 91 ? -15.761 -21.238 38.721 1.00 53.50 91 PRO A C 1
ATOM 746 O O . PRO A 1 91 ? -14.825 -21.845 38.197 1.00 53.50 91 PRO A O 1
ATOM 749 N N . ARG A 1 92 ? -16.962 -21.111 38.155 1.00 56.62 92 ARG A N 1
ATOM 750 C CA . ARG A 1 92 ? -17.548 -21.839 37.025 1.00 56.62 92 ARG A CA 1
ATOM 751 C C . ARG A 1 92 ? -17.187 -21.238 35.657 1.00 56.62 92 ARG A C 1
ATOM 753 O O . ARG A 1 92 ? -17.017 -20.032 35.521 1.00 56.62 92 ARG A O 1
ATOM 760 N N . ARG A 1 93 ? -17.167 -22.096 34.625 1.00 50.91 93 ARG A N 1
ATOM 761 C CA . ARG A 1 93 ? -17.298 -21.716 33.203 1.00 50.91 93 ARG A CA 1
ATOM 762 C C . ARG A 1 93 ? -18.684 -21.120 32.953 1.00 50.91 93 ARG A C 1
ATOM 764 O O . ARG A 1 93 ? -19.659 -21.738 33.372 1.00 50.91 93 ARG A O 1
ATOM 771 N N . CYS A 1 94 ? -18.769 -20.051 32.163 1.00 49.16 94 CYS A N 1
ATOM 772 C CA . CYS A 1 94 ? -20.013 -19.629 31.515 1.00 49.16 94 CYS A CA 1
ATOM 773 C C . CYS A 1 94 ? -19.764 -19.273 30.042 1.00 49.16 94 CYS A C 1
ATOM 775 O O . CYS A 1 94 ? -18.758 -18.651 29.708 1.00 49.16 94 CYS A O 1
ATOM 777 N N . ASN A 1 95 ? -20.690 -19.751 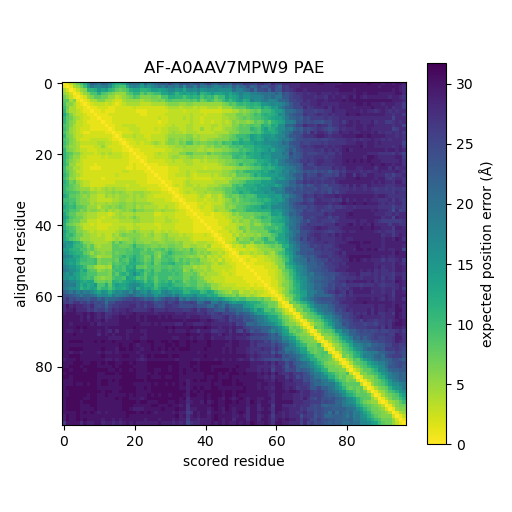29.211 1.00 49.59 95 ASN A N 1
ATOM 778 C CA . ASN A 1 95 ? -20.736 -19.718 27.752 1.00 49.59 95 ASN A CA 1
ATOM 779 C C . ASN A 1 95 ? -21.031 -18.328 27.167 1.00 49.59 95 ASN A C 1
ATOM 781 O O . ASN A 1 95 ? -21.641 -17.479 27.816 1.00 49.59 95 ASN A O 1
ATOM 785 N N . GLU A 1 96 ? -20.628 -18.196 25.902 1.00 44.75 96 GLU A N 1
ATOM 786 C CA . GLU A 1 96 ? -21.013 -17.194 24.901 1.00 44.75 96 GLU A CA 1
ATOM 787 C C . GLU A 1 96 ? -22.538 -17.082 24.689 1.00 44.75 96 GLU A C 1
ATOM 789 O O . GLU A 1 96 ? -23.263 -18.064 24.878 1.00 44.75 96 GLU A O 1
ATOM 794 N N . PRO A 1 97 ? -23.013 -15.922 24.212 1.00 60.97 97 PRO A N 1
ATOM 795 C CA . PRO A 1 97 ? -24.089 -15.814 23.232 1.00 60.97 97 PRO A CA 1
ATOM 796 C C . PRO A 1 97 ? -23.572 -15.726 21.785 1.00 60.97 97 PRO A C 1
ATOM 798 O O . PRO A 1 97 ? -22.537 -15.057 21.555 1.00 60.97 97 PRO A O 1
#

Organism: Pleurodeles waltl (NCBI:txid8319)

pLDDT: mean 72.72, std 17.08, range [39.94, 92.69]

Secondary structure (DSSP, 8-state):
---PPPEE-TTT--EES-B-TTS-BHHHHSTT--TTT-HHHHHHHHHHHHHHHHHHHHHHHTS--------------------------PPPP----

Sequence (97 aa):
MDRIPFRFCLKCHAKYPYTDQHQVCNLCLSPEHREATCEACRAFRSKKTLQDRRARRLQMALKPKEQLDVQEEESISIQETDSDESEGERPRRCNEP

Radius of gyration: 29.86 Å; Cα contacts (8 Å, |Δi|>4): 59; chains: 1; bounding box: 48×40×93 Å

Solvent-accessible surface area (backbone atoms only — not comparable to full-atom values): 6608 Å² total; per-residue (Å²): 134,86,79,76,69,65,44,59,15,76,81,34,66,45,80,31,76,56,55,53,99,80,33,36,29,63,68,78,67,38,91,85,50,46,63,92,74,36,63,52,33,44,53,42,52,54,52,50,55,51,50,53,53,50,51,53,52,51,55,63,74,65,54,75,81,75,76,84,75,83,77,91,72,86,87,82,92,73,93,79,79,92,79,85,89,83,88,84,86,84,88,79,91,81,83,85,134